Protein AF-J1A4F1-F1 (afdb_monomer_lite)

Organism: NCBI:txid1094555

Structure (mmCIF, N/CA/C/O backbone):
data_AF-J1A4F1-F1
#
_entry.id   AF-J1A4F1-F1
#
loop_
_atom_site.group_PDB
_atom_site.id
_atom_site.type_symbol
_atom_site.label_atom_id
_atom_site.label_alt_id
_atom_site.label_comp_id
_atom_site.label_asym_id
_atom_site.label_entity_id
_atom_site.label_seq_id
_atom_site.pdbx_PDB_ins_code
_atom_site.Cartn_x
_atom_site.Cartn_y
_atom_site.Cartn_z
_atom_site.occupancy
_atom_site.B_iso_or_equiv
_atom_site.auth_seq_id
_atom_site.auth_comp_id
_atom_site.auth_asym_id
_atom_site.auth_atom_id
_atom_site.pdbx_PDB_model_num
ATOM 1 N N . MET A 1 1 ? -33.634 6.886 36.875 1.00 61.38 1 MET A N 1
ATOM 2 C CA . MET A 1 1 ? -32.166 7.030 36.668 1.00 61.38 1 MET A CA 1
ATOM 3 C C . MET A 1 1 ? -31.429 5.729 36.308 1.00 61.38 1 MET A C 1
ATOM 5 O O . MET A 1 1 ? -30.474 5.804 35.547 1.00 61.38 1 MET A O 1
ATOM 9 N N . LYS A 1 2 ? -31.845 4.535 36.779 1.00 75.50 2 LYS A N 1
ATOM 10 C CA . LYS A 1 2 ? -31.199 3.247 36.413 1.00 75.50 2 LYS A CA 1
ATOM 11 C C . LYS A 1 2 ? -31.152 2.970 34.897 1.00 75.50 2 LYS A C 1
ATOM 13 O O . LYS A 1 2 ? -30.131 2.500 34.411 1.00 75.50 2 LYS A O 1
ATOM 18 N N . LEU A 1 3 ? -32.229 3.274 34.164 1.00 81.62 3 LEU A N 1
ATOM 19 C CA . LEU A 1 3 ? -32.322 3.075 32.707 1.00 81.62 3 LEU A CA 1
ATOM 20 C C . LEU A 1 3 ? -31.354 3.969 31.919 1.00 81.62 3 LEU A C 1
ATOM 22 O O . LEU A 1 3 ? -30.614 3.465 31.083 1.00 81.62 3 LEU A O 1
ATOM 26 N N . ILE A 1 4 ? -31.287 5.261 32.257 1.00 84.75 4 ILE A N 1
ATOM 27 C CA . ILE A 1 4 ? -30.361 6.219 31.631 1.00 84.75 4 ILE A CA 1
ATOM 28 C C . ILE A 1 4 ? -28.913 5.751 31.818 1.00 84.75 4 ILE A C 1
ATOM 30 O O . ILE A 1 4 ? -28.163 5.674 30.854 1.00 84.75 4 ILE A O 1
ATOM 34 N N . LYS A 1 5 ? -28.546 5.324 33.035 1.00 84.94 5 LYS A N 1
ATOM 35 C CA . LYS A 1 5 ? -27.192 4.836 33.344 1.00 84.94 5 LYS A CA 1
ATOM 36 C C . LYS A 1 5 ? -26.813 3.586 32.533 1.00 84.94 5 LYS A C 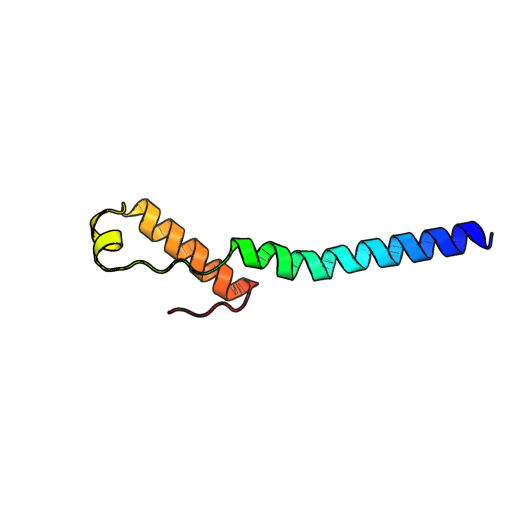1
ATOM 38 O O . LYS A 1 5 ? -25.674 3.471 32.092 1.00 84.94 5 LYS A O 1
ATOM 43 N N . LYS A 1 6 ? -27.767 2.673 32.297 1.00 86.44 6 LYS A N 1
ATOM 44 C CA . LYS A 1 6 ? -27.574 1.501 31.424 1.00 86.44 6 LYS A CA 1
ATOM 45 C C . LYS A 1 6 ? -27.416 1.903 29.956 1.00 86.44 6 LYS A C 1
ATOM 47 O O . LYS A 1 6 ? -26.534 1.383 29.288 1.00 86.44 6 LYS A O 1
ATOM 52 N N . MET A 1 7 ? -28.228 2.842 29.474 1.00 88.19 7 MET A N 1
ATOM 53 C CA . MET A 1 7 ? -28.158 3.327 28.095 1.00 88.19 7 MET A CA 1
ATOM 54 C C . MET A 1 7 ? -26.822 4.019 27.807 1.00 88.19 7 MET A C 1
ATOM 56 O O . MET A 1 7 ? -26.176 3.706 26.815 1.00 88.19 7 MET A O 1
ATOM 60 N N . THR A 1 8 ? -26.352 4.882 28.713 1.00 90.38 8 THR A N 1
ATOM 61 C CA . THR A 1 8 ? -25.039 5.531 28.591 1.00 90.38 8 THR A CA 1
ATOM 62 C C . THR A 1 8 ? -23.900 4.510 28.563 1.00 90.38 8 THR A C 1
ATOM 64 O O . THR A 1 8 ? -22.989 4.643 27.750 1.00 90.38 8 THR A O 1
ATOM 67 N N . LEU A 1 9 ? -23.964 3.467 29.399 1.00 90.06 9 LEU A N 1
ATOM 68 C CA . LEU A 1 9 ? -22.963 2.398 29.410 1.00 90.06 9 LEU A CA 1
ATOM 69 C C . LEU A 1 9 ? -22.953 1.609 28.092 1.00 90.06 9 LEU A C 1
ATOM 71 O O . LEU A 1 9 ? -21.885 1.363 27.540 1.00 90.06 9 LEU A O 1
ATOM 75 N N . MET A 1 10 ? -24.126 1.258 27.562 1.00 88.38 10 MET A N 1
ATOM 76 C CA . MET A 1 10 ? -24.235 0.564 26.275 1.00 88.38 10 MET A CA 1
ATOM 77 C C . MET A 1 10 ? -23.720 1.423 25.116 1.00 88.38 10 MET A C 1
ATOM 79 O O . MET A 1 10 ? -22.960 0.924 24.294 1.00 88.38 10 MET A O 1
ATOM 83 N N . CYS A 1 11 ? -24.062 2.716 25.075 1.00 86.12 11 CYS A N 1
ATOM 84 C CA . CYS A 1 11 ? -23.531 3.635 24.066 1.00 86.12 11 CYS A CA 1
ATOM 85 C C . CYS A 1 11 ? -22.004 3.751 24.146 1.00 86.12 11 CYS A C 1
ATOM 87 O O . CYS A 1 11 ? -21.342 3.707 23.116 1.00 86.12 11 CYS A O 1
ATOM 89 N N . ALA A 1 12 ? -21.433 3.849 25.351 1.00 85.50 12 ALA A N 1
ATOM 90 C CA . ALA A 1 12 ? -19.983 3.876 25.520 1.00 85.50 12 ALA A CA 1
ATOM 91 C C . ALA A 1 12 ? -19.333 2.587 24.986 1.00 85.50 12 ALA A C 1
ATOM 93 O O . ALA A 1 12 ? -18.405 2.656 24.185 1.00 85.50 12 ALA A O 1
ATOM 94 N N . LEU A 1 13 ? -19.863 1.416 25.353 1.00 84.00 13 LEU A N 1
ATOM 95 C CA . LEU A 1 13 ? -19.361 0.123 24.875 1.00 84.00 13 LEU A CA 1
ATOM 96 C C . LEU A 1 13 ? -19.441 -0.008 23.343 1.00 84.00 13 LEU A C 1
ATOM 98 O O . LEU A 1 13 ? -18.490 -0.483 22.724 1.00 84.00 13 LEU A O 1
ATOM 102 N N . LEU A 1 14 ? -20.529 0.464 22.723 1.00 82.06 14 LEU A N 1
ATOM 103 C CA . LEU A 1 14 ? -20.699 0.467 21.264 1.00 82.06 14 LEU A CA 1
ATOM 104 C C . LEU A 1 14 ? -19.702 1.399 20.550 1.00 82.06 14 LEU A C 1
ATOM 106 O O . LEU A 1 14 ? -19.180 1.056 19.491 1.00 82.06 14 LEU A O 1
ATOM 110 N N . SER A 1 15 ? -19.371 2.546 21.141 1.00 75.75 15 SER A N 1
ATOM 111 C CA . SER A 1 15 ? -18.345 3.448 20.598 1.00 75.75 15 SER A CA 1
ATOM 112 C C . SER A 1 15 ? -16.935 2.847 20.670 1.00 75.75 15 SER A C 1
ATOM 114 O O . SER A 1 15 ? -16.113 3.084 19.785 1.00 75.75 15 SER A O 1
ATOM 116 N N . LEU A 1 16 ? -16.648 2.039 21.698 1.00 70.69 16 LEU A N 1
ATOM 117 C CA . LEU A 1 16 ? -15.353 1.370 21.866 1.00 70.69 16 LEU A CA 1
ATOM 118 C C . LEU A 1 16 ? -15.135 0.222 20.865 1.00 70.69 16 LEU A C 1
ATOM 120 O O . LEU A 1 16 ? -14.020 0.071 20.358 1.00 70.69 16 LEU A O 1
ATOM 124 N N . VAL A 1 17 ? -16.172 -0.556 20.525 1.00 67.62 17 VAL A N 1
ATOM 125 C CA . VAL A 1 17 ? -16.034 -1.654 19.541 1.00 67.62 17 VAL A CA 1
ATOM 126 C C . VAL A 1 17 ? -15.741 -1.147 18.127 1.00 67.62 17 VAL A C 1
ATOM 128 O O . VAL A 1 17 ? -15.018 -1.808 17.382 1.00 67.62 17 VAL A O 1
ATOM 131 N N . GLY A 1 18 ? -16.214 0.054 17.774 1.00 61.97 18 GLY A N 1
ATOM 132 C CA . GLY A 1 18 ? -15.922 0.676 16.481 1.00 61.97 18 GLY A CA 1
ATOM 133 C C . GLY A 1 18 ? -14.431 0.956 16.271 1.00 61.97 18 GLY A C 1
ATOM 134 O O . GLY A 1 18 ? -13.922 0.770 15.169 1.00 61.97 18 GLY A O 1
ATOM 135 N N . CYS A 1 19 ? -13.697 1.326 17.325 1.00 62.78 19 CYS A N 1
ATOM 136 C CA . CYS A 1 19 ? -12.272 1.651 17.218 1.00 62.78 19 CYS A CA 1
ATOM 137 C C . CYS A 1 19 ? -11.409 0.403 16.939 1.00 62.78 19 CYS A C 1
ATOM 139 O O . CYS A 1 19 ? -10.518 0.432 16.089 1.00 62.78 19 CYS A O 1
ATOM 141 N N . GLY A 1 20 ? -11.716 -0.722 17.597 1.00 60.62 20 GLY A N 1
ATOM 142 C CA . GLY A 1 20 ? -11.016 -1.996 17.389 1.00 60.62 20 GLY A CA 1
ATOM 143 C C . GLY A 1 20 ? -11.367 -2.676 16.062 1.00 60.62 20 GLY A C 1
ATOM 144 O O . GLY A 1 20 ? -10.474 -3.132 15.347 1.00 60.62 20 GLY A O 1
ATOM 145 N N . ALA A 1 21 ? -12.655 -2.697 15.698 1.00 59.72 21 ALA A N 1
ATOM 146 C CA . ALA A 1 21 ? -13.118 -3.285 14.442 1.00 59.72 21 ALA A CA 1
ATOM 147 C C . ALA A 1 21 ? -12.618 -2.502 13.219 1.00 59.72 21 ALA A C 1
ATOM 149 O O . ALA A 1 21 ? -12.249 -3.115 12.220 1.00 59.72 21 ALA A O 1
ATOM 150 N N . ASN A 1 22 ? -12.528 -1.168 13.309 1.00 61.12 22 ASN A N 1
ATOM 151 C CA . ASN A 1 22 ? -12.026 -0.335 12.218 1.00 61.12 22 ASN A CA 1
ATOM 152 C C . ASN A 1 22 ? -10.600 -0.722 11.814 1.00 61.12 22 ASN A C 1
ATOM 154 O O . ASN A 1 22 ? -10.316 -0.811 10.629 1.00 61.12 22 ASN A O 1
ATOM 158 N N . LYS A 1 23 ? -9.714 -1.041 12.768 1.00 65.69 23 LYS A N 1
ATOM 159 C CA . LYS A 1 23 ? -8.352 -1.480 12.431 1.00 65.69 23 LYS A CA 1
ATOM 160 C C . LYS A 1 23 ? -8.366 -2.745 11.566 1.00 65.69 23 LYS A C 1
ATOM 162 O O . LYS A 1 23 ? -7.685 -2.790 10.552 1.00 65.69 23 LYS A O 1
ATOM 167 N N . TYR A 1 24 ? -9.161 -3.749 11.933 1.00 64.38 24 TYR A N 1
ATOM 168 C CA . TYR A 1 24 ? -9.214 -5.015 11.198 1.00 64.38 24 TYR A CA 1
ATOM 169 C C . TYR A 1 24 ? -9.936 -4.884 9.849 1.00 64.38 24 TYR A C 1
ATOM 171 O O . TYR A 1 24 ? -9.393 -5.278 8.821 1.00 64.38 24 TYR A O 1
ATOM 179 N N . VAL A 1 25 ? -11.129 -4.280 9.838 1.00 66.94 25 VAL A N 1
ATOM 180 C CA . VAL A 1 25 ? -11.941 -4.094 8.623 1.00 66.94 25 VAL A CA 1
ATOM 181 C C . VAL A 1 25 ? -11.230 -3.176 7.622 1.00 66.94 25 VAL A C 1
ATOM 183 O O . VAL A 1 25 ? -11.245 -3.454 6.427 1.00 66.94 25 VAL A O 1
ATOM 186 N N . SER A 1 26 ? -10.539 -2.135 8.098 1.00 73.31 26 SER A N 1
ATOM 187 C CA . SER A 1 26 ? -9.718 -1.260 7.251 1.00 73.31 26 SER A CA 1
ATOM 188 C C . SER A 1 26 ? -8.563 -2.025 6.602 1.00 73.31 26 SER A C 1
ATOM 190 O O . SER A 1 26 ? -8.313 -1.866 5.410 1.00 73.31 26 SER A O 1
ATOM 192 N N . CYS A 1 27 ? -7.900 -2.926 7.334 1.00 88.12 27 CYS A N 1
ATOM 193 C CA . CYS A 1 27 ? -6.740 -3.658 6.823 1.00 88.12 27 CYS A CA 1
ATOM 194 C C . CYS A 1 27 ? -7.048 -4.676 5.721 1.00 88.12 27 CYS A C 1
ATOM 196 O O . CYS A 1 27 ? -6.141 -5.008 4.957 1.00 88.12 27 CYS A O 1
ATOM 198 N N . VAL A 1 28 ? -8.302 -5.120 5.586 1.00 88.00 28 VAL A N 1
ATOM 199 C CA . VAL A 1 28 ? -8.742 -5.934 4.439 1.00 88.00 28 VAL A CA 1
ATOM 200 C C . VAL A 1 28 ? -8.599 -5.151 3.130 1.00 88.00 28 VAL A C 1
ATOM 202 O O . VAL A 1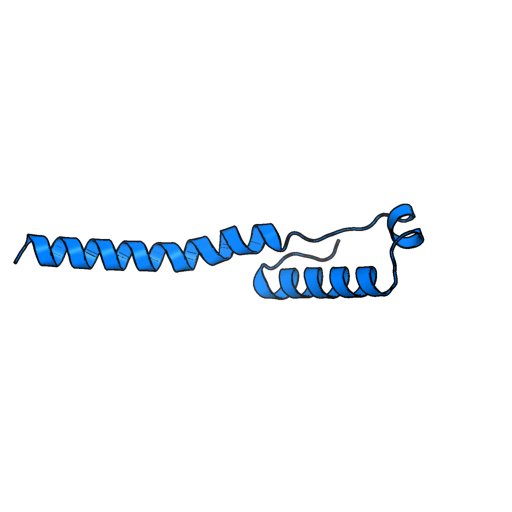 28 ? -8.160 -5.708 2.128 1.00 88.00 28 VAL A O 1
ATOM 205 N N . GLY A 1 29 ? -8.898 -3.848 3.145 1.00 87.56 29 GLY A N 1
ATOM 206 C CA . GLY A 1 29 ? -8.715 -2.970 1.986 1.00 87.56 29 GLY A CA 1
ATOM 207 C C . GLY A 1 29 ? -7.250 -2.693 1.640 1.00 87.56 29 GLY A C 1
ATOM 208 O O . GLY A 1 29 ? -6.981 -2.229 0.542 1.00 87.56 29 GLY A O 1
ATOM 209 N N . TRP A 1 30 ? -6.322 -3.003 2.553 1.00 90.94 30 TRP A N 1
ATOM 210 C CA . TRP A 1 30 ? -4.877 -2.810 2.393 1.00 90.94 30 TRP A CA 1
ATOM 211 C C . TRP A 1 30 ? -4.114 -4.116 2.146 1.00 90.94 30 TRP A C 1
ATOM 213 O O . TRP A 1 30 ? -2.900 -4.159 2.348 1.00 90.94 30 TRP A O 1
ATOM 223 N N . LEU A 1 31 ? -4.799 -5.195 1.754 1.00 92.19 31 LEU A N 1
ATOM 224 C CA . LEU A 1 31 ? -4.137 -6.461 1.438 1.00 92.19 31 LEU A CA 1
ATOM 225 C C . LEU A 1 31 ? -3.079 -6.263 0.338 1.00 92.19 31 LEU A C 1
ATOM 227 O O . LEU A 1 31 ? -3.366 -5.618 -0.671 1.00 92.19 31 LEU A O 1
ATOM 231 N N . PRO A 1 32 ? -1.863 -6.808 0.505 1.00 93.00 32 PRO A N 1
ATOM 232 C CA . PRO A 1 32 ? -0.768 -6.539 -0.412 1.00 93.00 32 PRO A CA 1
ATOM 233 C C . PRO A 1 32 ? -1.070 -7.059 -1.820 1.00 93.00 32 PRO A C 1
ATOM 235 O O . PRO A 1 32 ? -1.521 -8.189 -2.009 1.00 93.00 32 PRO A O 1
ATOM 238 N N . ILE A 1 33 ? -0.788 -6.219 -2.813 1.00 94.12 33 ILE A N 1
ATOM 239 C CA . ILE A 1 33 ? -0.955 -6.545 -4.229 1.00 94.12 33 ILE A CA 1
ATOM 240 C C . ILE A 1 33 ? 0.393 -7.018 -4.771 1.00 94.12 33 ILE A C 1
ATOM 242 O O . ILE A 1 33 ? 1.343 -6.234 -4.836 1.00 94.12 33 ILE A O 1
ATOM 246 N N . TYR A 1 34 ? 0.466 -8.283 -5.182 1.00 91.88 34 TYR A N 1
ATOM 247 C CA . TYR A 1 34 ? 1.648 -8.866 -5.815 1.00 91.88 34 TYR A CA 1
ATOM 248 C C . TYR A 1 34 ? 1.419 -9.043 -7.308 1.00 91.88 34 TYR A C 1
ATOM 250 O O . TYR A 1 34 ? 0.392 -9.566 -7.736 1.00 91.88 34 TYR A O 1
ATOM 258 N N . LEU A 1 35 ? 2.402 -8.614 -8.092 1.00 92.50 35 LEU A N 1
ATOM 259 C CA . LEU A 1 35 ? 2.364 -8.686 -9.543 1.00 92.50 35 LEU A CA 1
ATOM 260 C C . LEU A 1 35 ? 3.264 -9.814 -10.024 1.00 92.50 35 LEU A C 1
ATOM 262 O O . LEU A 1 35 ? 4.401 -9.958 -9.571 1.00 92.50 35 LEU A O 1
ATOM 266 N N . ASN A 1 36 ? 2.776 -10.594 -10.981 1.00 93.44 36 ASN A N 1
ATOM 267 C CA . ASN A 1 36 ? 3.619 -11.536 -11.700 1.00 93.44 36 ASN A CA 1
ATOM 268 C C . ASN A 1 36 ? 4.334 -10.830 -12.873 1.00 93.44 36 ASN A C 1
ATOM 270 O O . ASN A 1 36 ? 4.031 -9.690 -13.231 1.00 93.44 36 ASN A O 1
ATOM 274 N N . LYS A 1 37 ? 5.285 -11.520 -13.517 1.00 94.44 37 LYS A N 1
ATOM 275 C CA . LYS A 1 37 ? 6.077 -10.945 -14.623 1.00 94.44 37 LYS A CA 1
ATOM 276 C C . LYS A 1 37 ? 5.231 -10.431 -15.795 1.00 94.44 37 LYS A C 1
ATOM 278 O O . LYS A 1 37 ? 5.654 -9.501 -16.469 1.00 94.44 37 LYS A O 1
ATOM 283 N N . ARG A 1 38 ? 4.075 -11.042 -16.072 1.00 95.81 38 ARG A N 1
ATOM 284 C CA . ARG A 1 38 ? 3.185 -10.606 -17.158 1.00 95.81 38 ARG A CA 1
ATOM 285 C C . ARG A 1 38 ? 2.499 -9.299 -16.788 1.00 95.81 38 ARG A C 1
ATOM 287 O O . ARG A 1 38 ? 2.460 -8.403 -17.622 1.00 95.81 38 ARG A O 1
ATOM 294 N N . ASP A 1 39 ? 2.044 -9.176 -15.544 1.00 94.50 39 ASP A N 1
ATOM 295 C CA . ASP A 1 39 ? 1.371 -7.971 -15.054 1.00 94.50 39 ASP A CA 1
ATOM 296 C C . ASP A 1 39 ? 2.311 -6.760 -15.119 1.00 94.50 39 ASP A C 1
ATOM 298 O O . ASP A 1 39 ? 1.938 -5.704 -15.622 1.00 94.50 39 ASP A O 1
ATOM 302 N N . VAL A 1 40 ? 3.571 -6.937 -14.703 1.00 93.38 40 VAL A N 1
ATOM 303 C CA . VAL A 1 40 ? 4.596 -5.877 -14.744 1.00 93.38 40 VAL A CA 1
ATOM 304 C C . VAL A 1 40 ? 4.789 -5.309 -16.156 1.00 93.38 40 VAL A C 1
ATOM 306 O O . VAL A 1 40 ? 5.031 -4.114 -16.300 1.00 93.38 40 VAL A O 1
ATOM 309 N N . ASN A 1 41 ? 4.639 -6.133 -17.196 1.00 95.44 41 ASN A N 1
ATOM 310 C CA . ASN A 1 41 ? 4.839 -5.711 -18.585 1.00 95.44 41 ASN A CA 1
ATOM 311 C C . ASN A 1 41 ? 3.653 -4.937 -19.179 1.00 95.44 41 ASN A C 1
ATOM 313 O O . ASN A 1 41 ? 3.810 -4.327 -20.234 1.00 95.44 41 ASN A O 1
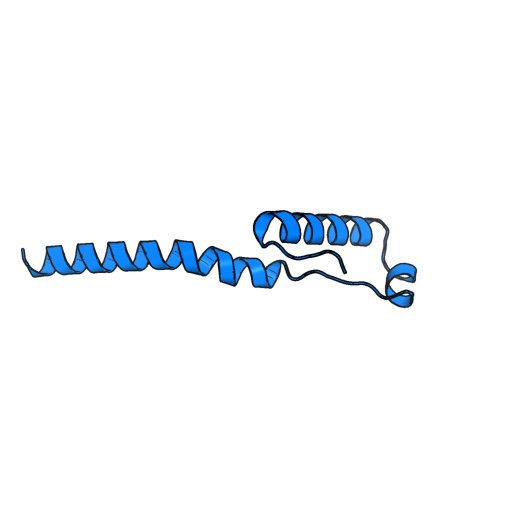ATOM 317 N N . VAL A 1 42 ? 2.472 -4.991 -18.554 1.00 96.56 42 VAL A N 1
ATOM 318 C CA . VAL A 1 42 ? 1.244 -4.383 -19.098 1.00 96.56 42 VAL A CA 1
ATOM 319 C C . VAL A 1 42 ? 0.752 -3.185 -18.292 1.00 96.56 42 VAL A C 1
ATOM 321 O O . VAL A 1 42 ? -0.031 -2.388 -18.807 1.00 96.56 42 VAL A O 1
ATOM 324 N N . ILE A 1 43 ? 1.194 -3.030 -17.041 1.00 97.00 43 ILE A N 1
ATOM 325 C CA . ILE A 1 43 ? 0.792 -1.888 -16.218 1.00 97.00 43 ILE A CA 1
ATOM 326 C C . ILE A 1 43 ? 1.551 -0.613 -16.591 1.00 97.00 43 ILE A C 1
ATOM 328 O O . ILE A 1 43 ? 2.710 -0.627 -17.004 1.00 97.00 43 ILE A O 1
ATOM 332 N N . SER A 1 44 ? 0.900 0.529 -16.386 1.00 97.69 44 SER A N 1
ATOM 333 C CA . SER A 1 44 ? 1.553 1.825 -16.526 1.00 97.69 44 SER A CA 1
ATOM 334 C C . SER A 1 44 ? 2.492 2.113 -15.350 1.00 97.69 44 SER A C 1
ATOM 336 O O . SER A 1 44 ? 2.333 1.603 -14.237 1.00 97.69 44 SER A O 1
ATOM 338 N N . SER A 1 45 ? 3.437 3.033 -15.560 1.00 96.75 45 SER A N 1
ATOM 339 C CA . S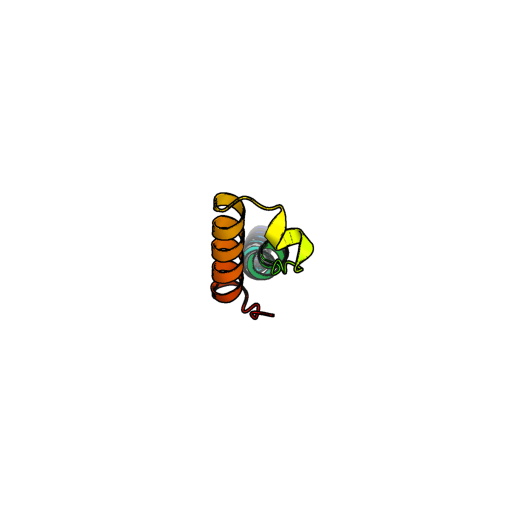ER A 1 45 ? 4.324 3.504 -14.489 1.00 96.75 45 SER A CA 1
ATOM 340 C C . SER A 1 45 ? 3.578 4.224 -13.356 1.00 96.75 45 SER A C 1
ATOM 342 O O . SER A 1 45 ? 4.041 4.214 -12.216 1.00 96.75 45 SER A O 1
ATOM 344 N N . SER A 1 46 ? 2.428 4.849 -13.641 1.00 98.06 46 SER A N 1
ATOM 345 C CA . SER A 1 46 ? 1.573 5.453 -12.613 1.00 98.06 46 SER A CA 1
ATOM 346 C C . SER A 1 46 ? 0.932 4.392 -11.729 1.00 98.06 46 SER A C 1
ATOM 348 O O . SER A 1 46 ? 1.064 4.476 -10.512 1.00 98.06 46 SER A O 1
ATOM 350 N N . LEU A 1 47 ? 0.351 3.353 -12.333 1.00 97.12 47 LEU A N 1
ATOM 351 C CA . LEU A 1 47 ? -0.257 2.250 -11.598 1.00 97.12 47 LEU A CA 1
ATOM 352 C C . LEU A 1 47 ? 0.780 1.505 -10.748 1.00 97.12 47 LEU A C 1
ATOM 354 O O . LEU A 1 47 ? 0.515 1.207 -9.588 1.00 97.12 47 LEU A O 1
ATOM 358 N N . ALA A 1 48 ? 1.989 1.289 -11.276 1.00 96.44 48 ALA A N 1
ATOM 359 C CA . ALA A 1 48 ? 3.089 0.708 -10.506 1.00 96.44 48 ALA A CA 1
ATOM 360 C C . ALA A 1 48 ? 3.404 1.527 -9.240 1.00 96.44 48 ALA A C 1
ATOM 362 O O . ALA A 1 48 ? 3.533 0.968 -8.151 1.00 96.44 48 ALA A O 1
ATOM 363 N N . ARG A 1 49 ? 3.488 2.861 -9.355 1.00 97.31 49 ARG A N 1
ATOM 364 C CA . ARG A 1 49 ? 3.718 3.744 -8.198 1.00 97.31 49 ARG A CA 1
ATOM 365 C C . ARG A 1 49 ? 2.574 3.694 -7.194 1.00 97.31 49 ARG A C 1
ATOM 367 O O . ARG A 1 49 ? 2.837 3.725 -5.994 1.00 97.31 49 ARG A O 1
ATOM 374 N N . ASP A 1 50 ? 1.335 3.640 -7.662 1.00 97.38 50 ASP A N 1
ATOM 375 C CA . ASP A 1 50 ? 0.170 3.618 -6.779 1.00 97.38 50 ASP A CA 1
ATOM 376 C C . ASP A 1 50 ? 0.059 2.284 -6.029 1.00 97.38 50 ASP A C 1
ATOM 378 O O . ASP A 1 50 ? -0.199 2.291 -4.826 1.00 97.38 50 ASP A O 1
ATOM 382 N N . ILE A 1 51 ? 0.384 1.161 -6.678 1.00 96.12 51 ILE A N 1
ATOM 383 C CA . ILE A 1 51 ? 0.497 -0.155 -6.027 1.00 96.12 51 ILE A CA 1
ATOM 384 C C . ILE A 1 51 ? 1.594 -0.150 -4.955 1.00 96.12 51 ILE A C 1
ATOM 386 O O . ILE A 1 51 ? 1.373 -0.628 -3.843 1.00 96.12 51 ILE A O 1
ATOM 390 N N . LEU A 1 52 ? 2.764 0.427 -5.248 1.00 95.62 52 LEU A N 1
ATOM 391 C CA . LEU A 1 52 ? 3.844 0.533 -4.262 1.00 95.62 52 LEU A CA 1
ATOM 392 C C . LEU A 1 52 ? 3.420 1.371 -3.051 1.00 95.62 52 LEU A C 1
ATOM 394 O O . LEU A 1 52 ? 3.562 0.917 -1.918 1.00 95.62 52 LEU A O 1
ATOM 398 N N . LYS A 1 53 ? 2.835 2.556 -3.274 1.00 96.00 53 LYS A N 1
ATOM 399 C CA . LYS A 1 53 ? 2.301 3.400 -2.190 1.00 96.00 53 LYS A CA 1
ATOM 400 C C . LYS A 1 53 ? 1.267 2.654 -1.355 1.00 96.00 53 LYS A C 1
ATOM 402 O O . LYS A 1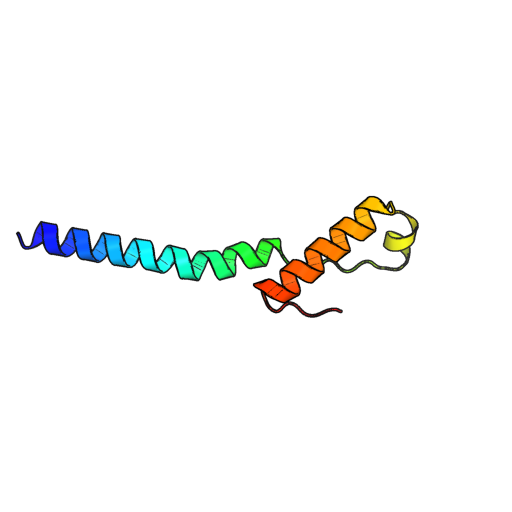 53 ? 1.285 2.761 -0.130 1.00 96.00 53 LYS A O 1
ATOM 407 N N . HIS A 1 54 ? 0.384 1.914 -2.020 1.00 94.94 54 HIS A N 1
ATOM 408 C CA . HIS A 1 54 ? -0.640 1.124 -1.363 1.00 94.94 54 HIS A CA 1
ATOM 409 C C . HIS A 1 54 ? -0.026 0.077 -0.429 1.00 94.94 54 HIS A C 1
ATOM 411 O O . HIS A 1 54 ? -0.334 0.046 0.762 1.00 94.94 54 HIS A O 1
ATOM 417 N N . ASN A 1 55 ? 0.903 -0.728 -0.946 1.00 94.81 55 ASN A N 1
ATOM 418 C CA . ASN A 1 55 ? 1.542 -1.793 -0.180 1.00 94.81 55 ASN A CA 1
ATOM 419 C C . ASN A 1 55 ? 2.391 -1.244 0.977 1.00 94.81 55 ASN A C 1
ATOM 421 O O . ASN A 1 55 ? 2.313 -1.779 2.080 1.00 94.81 55 ASN A O 1
ATOM 425 N N . THR A 1 56 ? 3.132 -0.147 0.778 1.00 94.50 56 THR A N 1
ATOM 426 C CA . THR A 1 56 ? 3.898 0.509 1.853 1.00 94.50 56 THR A CA 1
ATOM 427 C C . THR A 1 56 ? 2.989 1.027 2.968 1.00 94.50 56 THR A C 1
ATOM 429 O O . THR A 1 56 ? 3.327 0.930 4.150 1.00 94.50 56 THR A O 1
ATOM 432 N N . LEU A 1 57 ? 1.817 1.575 2.629 1.00 92.88 57 LEU A N 1
ATOM 433 C CA . LEU A 1 57 ? 0.879 2.017 3.658 1.00 92.88 57 LEU A CA 1
ATOM 434 C C . LEU A 1 57 ? 0.263 0.828 4.405 1.00 92.88 57 LEU A C 1
ATOM 436 O O . LEU A 1 57 ? 0.154 0.875 5.631 1.00 92.88 57 LEU A O 1
ATOM 440 N N . GLY A 1 58 ? -0.081 -0.242 3.686 1.00 92.50 58 GLY A N 1
ATOM 441 C CA . GLY A 1 58 ? -0.540 -1.499 4.272 1.00 92.50 58 GLY A CA 1
ATOM 442 C C . GLY A 1 58 ? 0.489 -2.117 5.221 1.00 92.50 58 GLY A C 1
ATOM 443 O O . GLY A 1 58 ? 0.136 -2.510 6.331 1.00 92.50 58 GLY A O 1
ATOM 444 N N . GLU A 1 59 ? 1.771 -2.130 4.860 1.00 93.50 59 GLU A N 1
ATOM 445 C CA . GLU A 1 59 ? 2.850 -2.558 5.759 1.00 93.50 59 GLU A CA 1
ATOM 446 C C . GLU A 1 59 ? 2.868 -1.713 7.038 1.00 93.50 59 GLU A C 1
ATOM 448 O O . GLU A 1 59 ? 2.818 -2.248 8.146 1.00 93.50 59 GLU A O 1
ATOM 453 N N . ARG A 1 60 ? 2.860 -0.382 6.903 1.00 91.00 60 ARG A N 1
ATOM 454 C CA . ARG A 1 60 ? 2.945 0.529 8.050 1.00 91.00 60 ARG A CA 1
ATOM 455 C C . ARG A 1 60 ? 1.737 0.446 8.986 1.00 91.00 60 ARG A C 1
ATOM 457 O O . ARG A 1 60 ? 1.907 0.506 10.202 1.00 91.00 60 ARG A O 1
ATOM 464 N N . LEU A 1 61 ? 0.521 0.395 8.442 1.00 89.25 61 LEU A N 1
ATOM 465 C CA . LEU A 1 61 ? -0.715 0.473 9.231 1.00 89.25 61 LEU A CA 1
ATOM 466 C C . LEU A 1 61 ? -1.206 -0.899 9.706 1.00 89.25 61 LEU A C 1
ATOM 468 O O . LEU A 1 61 ? -1.780 -1.006 10.793 1.00 89.25 61 LEU A O 1
ATOM 472 N N . CYS A 1 62 ? -0.975 -1.933 8.898 1.00 89.81 62 CYS A N 1
ATOM 473 C CA . CYS A 1 62 ? -1.548 -3.264 9.081 1.00 89.81 62 CYS A CA 1
ATOM 474 C C . CYS A 1 62 ? -0.502 -4.353 9.337 1.00 89.81 62 CYS A C 1
ATOM 476 O O . CYS A 1 62 ? -0.878 -5.465 9.700 1.00 89.81 62 CYS A O 1
ATOM 478 N N . GLY A 1 63 ?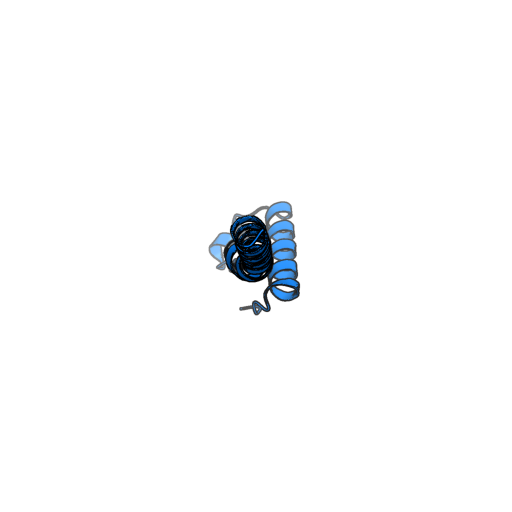 0.795 -4.053 9.205 1.00 90.62 63 GLY A N 1
ATOM 479 C CA . GLY A 1 63 ? 1.870 -5.021 9.433 1.00 90.62 63 GLY A CA 1
ATOM 480 C C . GLY A 1 63 ? 1.994 -6.071 8.328 1.00 90.62 63 GLY A C 1
ATOM 481 O O . GLY A 1 63 ? 2.576 -7.133 8.558 1.00 90.62 63 GLY A O 1
ATOM 482 N N . TRP A 1 64 ? 1.428 -5.806 7.147 1.00 91.12 64 TRP A N 1
ATOM 483 C CA . TRP A 1 64 ? 1.587 -6.676 5.984 1.00 91.12 64 TRP A CA 1
ATOM 484 C C . TRP A 1 64 ? 3.047 -6.730 5.544 1.00 91.12 64 TRP A C 1
ATOM 486 O O . TRP A 1 64 ? 3.765 -5.741 5.636 1.00 91.12 64 TRP A O 1
ATOM 496 N N . LYS A 1 65 ? 3.496 -7.890 5.066 1.00 82.44 65 LYS A N 1
ATOM 497 C CA . LYS A 1 65 ? 4.878 -8.072 4.616 1.00 82.44 65 LYS A CA 1
ATOM 498 C C . LYS A 1 65 ? 4.986 -7.914 3.108 1.00 82.44 65 LYS A C 1
ATOM 500 O O . LYS A 1 65 ? 4.068 -8.259 2.365 1.00 82.44 65 LYS A O 1
ATOM 505 N N . HIS A 1 66 ? 6.148 -7.463 2.661 1.00 71.88 66 HIS A N 1
ATOM 506 C CA . HIS A 1 66 ? 6.563 -7.644 1.278 1.00 71.88 66 HIS A CA 1
ATOM 507 C C . HIS A 1 66 ? 6.664 -9.146 0.965 1.00 71.88 66 HIS A C 1
ATOM 509 O O . HIS A 1 66 ? 7.068 -9.934 1.824 1.00 71.88 66 HIS A O 1
ATOM 515 N N . GLY A 1 67 ? 6.232 -9.518 -0.235 1.00 60.00 67 GLY A N 1
ATOM 516 C CA . GLY A 1 67 ? 6.296 -10.871 -0.785 1.00 60.00 67 GLY A CA 1
ATOM 517 C C . GLY A 1 67 ? 7.370 -10.961 -1.851 1.00 60.00 67 GLY A C 1
ATOM 518 O O . GLY A 1 67 ? 7.760 -9.888 -2.369 1.00 60.00 67 GLY A O 1
#

Radius of gyration: 20.01 Å; chains: 1; bounding box: 39×19×56 Å

pLDDT: mean 85.62, std 11.86, range [59.72, 98.06]

Foldseek 3Di:
DVVVVVVVVVVVVVVVVCVVVCLVVVLVVLAQDDDDPVRVVPDDPVVVVVSVVSNVVSCVSPVDDDD

Secondary structure (DSSP, 8-state):
-HHHHHHHHHHHHHHHHHHHHHHHHHHHTT------HHHHHHS-HHHHHHHHHHHHHHHHHH-PPP-

Sequence (67 aa):
MKLIKKMTLMCALLSLVGCGANKYVSCVGWLPIYLNKRDVNVISSSLARDILKHNTLGERLCGWKHG